Protein AF-A0A8X6MHC7-F1 (afdb_monomer_lite)

Sequence (74 aa):
EEQHLLESPYHTNCTDYEGLWKENNKTGPRSQEMCRERCTWNFFKSCDGCEKGFSMVEKPKQMCKISRFFSVYA

pLDDT: mean 76.21, std 16.44, range [36.56, 97.19]

Structure (mmCIF, N/CA/C/O backbone):
data_AF-A0A8X6MHC7-F1
#
_entry.id   AF-A0A8X6MHC7-F1
#
loop_
_atom_site.group_PDB
_atom_site.id
_atom_site.type_symbol
_atom_site.label_atom_id
_atom_site.label_alt_id
_atom_site.label_comp_id
_atom_site.label_asym_id
_atom_site.label_entity_id
_atom_site.label_seq_id
_atom_site.pdbx_PDB_ins_code
_atom_site.Cartn_x
_atom_site.Cartn_y
_atom_site.Cartn_z
_atom_site.occupancy
_atom_site.B_iso_or_equiv
_atom_site.auth_seq_id
_atom_site.auth_comp_id
_atom_site.auth_asym_id
_atom_site.auth_atom_id
_atom_site.pdbx_PDB_model_num
ATOM 1 N N . GLU A 1 1 ? -37.401 17.313 1.533 1.00 58.38 1 GLU A N 1
ATOM 2 C CA . GLU A 1 1 ? -37.150 15.863 1.597 1.00 58.38 1 GLU A CA 1
ATOM 3 C C . GLU A 1 1 ? -36.651 15.559 2.997 1.00 58.38 1 GLU A C 1
ATOM 5 O O . GLU A 1 1 ? -35.750 16.251 3.458 1.00 58.38 1 GLU A O 1
ATOM 10 N N . GLU A 1 2 ? -37.319 14.660 3.713 1.00 61.41 2 GLU A N 1
ATOM 11 C CA . GLU A 1 2 ? -36.986 14.316 5.099 1.00 61.41 2 GLU A CA 1
ATOM 12 C C . GLU A 1 2 ? -36.012 13.130 5.071 1.00 61.41 2 GLU A C 1
ATOM 14 O O . GLU A 1 2 ? -36.319 12.084 4.499 1.00 61.41 2 GLU A O 1
ATOM 19 N N . GLN A 1 3 ? -34.793 13.315 5.586 1.00 64.25 3 GLN A N 1
ATOM 20 C CA . GLN A 1 3 ? -33.752 12.285 5.545 1.00 64.25 3 GLN A CA 1
ATOM 21 C C . GLN A 1 3 ? -34.010 11.234 6.630 1.00 64.25 3 GLN A C 1
ATOM 23 O O . GLN A 1 3 ? -33.733 11.460 7.806 1.00 64.25 3 GLN A O 1
ATOM 28 N N . HIS A 1 4 ? -34.510 10.064 6.231 1.00 74.12 4 HIS A N 1
ATOM 29 C CA . HIS A 1 4 ? -34.589 8.894 7.103 1.00 74.12 4 HIS A CA 1
ATOM 30 C C . HIS A 1 4 ? -33.190 8.286 7.273 1.00 74.12 4 HIS A C 1
ATOM 32 O O . HIS A 1 4 ? -32.657 7.657 6.358 1.00 74.12 4 HIS A O 1
ATOM 38 N N . LEU A 1 5 ? -32.578 8.497 8.440 1.00 78.69 5 LEU A N 1
ATOM 39 C CA . LEU A 1 5 ? -31.314 7.856 8.807 1.00 78.69 5 LEU A CA 1
ATOM 40 C C . LEU A 1 5 ? -31.544 6.364 9.093 1.00 78.69 5 LEU A C 1
ATOM 42 O O . LEU A 1 5 ? -32.566 5.987 9.664 1.00 78.69 5 LEU A O 1
ATOM 46 N N . LEU A 1 6 ? -30.583 5.517 8.716 1.00 81.06 6 LEU A N 1
ATOM 47 C CA . LEU A 1 6 ? -30.610 4.095 9.063 1.00 81.06 6 LEU A CA 1
ATOM 48 C C . LEU A 1 6 ? -30.363 3.910 10.566 1.00 81.06 6 LEU A C 1
ATOM 50 O O . LEU A 1 6 ? -29.490 4.564 11.144 1.00 81.06 6 LEU A O 1
ATOM 54 N N . GLU A 1 7 ? -31.106 2.993 11.188 1.00 84.69 7 GLU A N 1
ATOM 55 C CA . GLU A 1 7 ? -30.902 2.633 12.591 1.00 84.69 7 GLU A CA 1
ATOM 56 C C . GLU A 1 7 ? -29.518 1.994 12.797 1.00 84.69 7 GLU A C 1
ATOM 58 O O . GLU A 1 7 ? -29.033 1.212 11.977 1.00 84.69 7 GLU A O 1
ATOM 63 N N . SER A 1 8 ? -28.857 2.361 13.897 1.00 79.38 8 SER A N 1
ATOM 64 C CA . SER A 1 8 ? -27.532 1.843 14.242 1.00 79.38 8 SER A CA 1
ATOM 65 C C . SER A 1 8 ? -27.619 0.423 14.824 1.00 79.38 8 SER A C 1
ATOM 67 O O . SER A 1 8 ? -28.481 0.186 15.672 1.00 79.38 8 SER A O 1
ATOM 69 N N . PRO A 1 9 ? -26.697 -0.497 14.473 1.00 86.56 9 PRO A N 1
ATOM 70 C CA . PRO A 1 9 ? -25.613 -0.336 13.506 1.00 86.56 9 PRO A CA 1
ATOM 71 C C . PRO A 1 9 ? -26.104 -0.599 12.079 1.00 86.56 9 PRO A C 1
ATOM 73 O O . PRO A 1 9 ? -26.585 -1.685 11.757 1.00 86.56 9 PRO A O 1
ATOM 76 N N . TYR A 1 10 ? -25.922 0.377 11.194 1.00 82.06 10 TYR A N 1
ATOM 77 C CA . TYR A 1 10 ? -26.208 0.182 9.781 1.00 82.06 10 TYR A CA 1
ATOM 78 C C . TYR A 1 10 ? -25.047 -0.537 9.103 1.00 82.06 10 TYR A C 1
ATOM 80 O O . TYR A 1 10 ? -23.873 -0.352 9.439 1.00 82.06 10 TYR A O 1
ATOM 88 N N . HIS A 1 11 ? -25.381 -1.376 8.128 1.00 84.69 11 HIS A N 1
ATOM 89 C CA . HIS A 1 11 ? -24.373 -2.052 7.335 1.00 84.69 11 HIS A CA 1
ATOM 90 C C . HIS A 1 11 ? -23.522 -1.018 6.586 1.00 84.69 11 HIS A C 1
ATOM 92 O O . HIS A 1 11 ? -24.047 -0.171 5.862 1.00 84.69 11 HIS A O 1
ATOM 98 N N . THR A 1 12 ? -22.204 -1.102 6.754 1.00 86.06 12 THR A N 1
ATOM 99 C CA . THR A 1 12 ? -21.240 -0.325 5.973 1.00 86.06 12 THR A CA 1
ATOM 100 C C . THR A 1 12 ? -20.418 -1.278 5.122 1.00 86.06 12 THR A C 1
ATOM 102 O O . THR A 1 12 ? -20.062 -2.366 5.568 1.00 86.06 12 THR A O 1
ATOM 105 N N . ASN A 1 13 ? -20.091 -0.861 3.901 1.00 89.12 13 ASN A N 1
ATOM 106 C CA . ASN A 1 13 ? -19.158 -1.579 3.031 1.00 89.12 13 ASN A CA 1
ATOM 107 C C . ASN A 1 13 ? -17.744 -0.978 3.147 1.00 89.12 13 ASN A C 1
ATOM 109 O O . ASN A 1 13 ? -17.075 -0.698 2.152 1.00 89.12 13 ASN A O 1
ATOM 113 N N . CYS A 1 14 ? -17.332 -0.674 4.379 1.00 89.31 14 CYS A N 1
ATOM 114 C CA . CYS A 1 14 ? -16.016 -0.123 4.672 1.00 89.31 14 CYS A CA 1
ATOM 115 C C . CYS A 1 14 ? -15.002 -1.257 4.843 1.00 89.31 14 CYS A C 1
ATOM 117 O O . CYS A 1 14 ? -15.292 -2.288 5.445 1.00 89.31 14 CYS A O 1
ATOM 119 N N . THR A 1 15 ? -13.788 -1.053 4.341 1.00 92.94 15 THR A N 1
ATOM 120 C CA . THR A 1 15 ? -12.670 -1.976 4.558 1.00 92.94 15 THR A CA 1
ATOM 121 C C . THR A 1 15 ? -11.883 -1.561 5.799 1.00 92.94 15 THR A C 1
ATOM 123 O O . THR A 1 15 ? -11.484 -0.401 5.909 1.00 92.94 15 THR A O 1
ATOM 126 N N . ASP A 1 16 ? -11.606 -2.503 6.705 1.00 94.19 16 ASP A N 1
ATOM 127 C CA . ASP A 1 16 ? -10.693 -2.278 7.832 1.00 94.19 16 ASP A CA 1
ATOM 128 C C . ASP A 1 16 ? -9.228 -2.364 7.372 1.00 94.19 16 ASP A C 1
ATOM 130 O O . ASP A 1 16 ? -8.565 -3.398 7.469 1.00 94.19 16 ASP A O 1
ATOM 134 N N . TYR A 1 17 ? -8.717 -1.255 6.836 1.00 94.00 17 TYR A N 1
ATOM 135 C CA . TYR A 1 17 ? -7.326 -1.166 6.392 1.00 94.00 17 TYR A CA 1
ATOM 136 C C . TYR A 1 17 ? -6.316 -1.332 7.539 1.00 94.00 17 TYR A C 1
ATOM 138 O O . TYR A 1 17 ? -5.221 -1.841 7.308 1.00 94.00 17 TYR A O 1
ATOM 146 N N . GLU A 1 18 ? -6.655 -0.934 8.769 1.00 94.44 18 GLU A N 1
ATOM 147 C CA . GLU A 1 18 ? -5.762 -1.070 9.927 1.00 94.44 18 GLU A CA 1
ATOM 148 C C . GLU A 1 18 ? -5.610 -2.530 10.353 1.00 94.44 18 GLU A C 1
ATOM 150 O O . GLU A 1 18 ? -4.489 -2.980 10.609 1.00 94.44 18 GLU A O 1
ATOM 155 N N . GLY A 1 19 ? -6.723 -3.266 10.419 1.00 96.25 19 GLY A N 1
ATOM 156 C CA . GLY A 1 19 ? -6.734 -4.703 10.682 1.00 96.25 19 GLY A CA 1
ATOM 157 C C . GLY A 1 19 ? -5.921 -5.460 9.637 1.00 96.25 19 GLY A C 1
ATOM 158 O O . GLY A 1 19 ? -4.935 -6.117 9.978 1.00 96.25 19 GLY A O 1
ATOM 159 N N . LEU A 1 20 ? -6.238 -5.250 8.355 1.00 95.06 20 LEU A N 1
ATOM 160 C CA . LEU A 1 20 ? -5.527 -5.888 7.243 1.00 95.06 20 LEU A CA 1
ATOM 161 C C . LEU A 1 20 ? -4.029 -5.562 7.232 1.00 95.06 20 LEU A C 1
ATOM 163 O O . LEU A 1 20 ? -3.209 -6.430 6.934 1.00 95.06 20 LEU A O 1
ATOM 167 N N . TRP A 1 21 ? -3.639 -4.326 7.550 1.00 94.06 21 TRP A N 1
ATOM 168 C CA . TRP A 1 21 ? -2.230 -3.936 7.617 1.00 94.06 21 TRP A CA 1
ATOM 169 C C . TRP A 1 21 ? -1.494 -4.663 8.748 1.00 94.06 21 TRP A C 1
ATOM 171 O O . TRP A 1 21 ? -0.381 -5.151 8.545 1.00 94.06 21 TRP A O 1
ATOM 181 N N . LYS A 1 22 ? -2.113 -4.785 9.930 1.00 96.25 22 LYS A N 1
ATOM 182 C CA . LYS A 1 22 ? -1.537 -5.527 11.063 1.00 96.25 22 LYS A CA 1
ATOM 183 C C . LYS A 1 22 ? -1.386 -7.014 10.746 1.00 96.25 22 LYS A C 1
ATOM 185 O O . LYS A 1 22 ? -0.327 -7.569 11.026 1.00 96.25 22 LYS A O 1
ATOM 190 N N . GLU A 1 23 ? -2.399 -7.624 10.134 1.00 97.19 23 GLU A N 1
ATOM 191 C CA . GLU A 1 23 ? -2.388 -9.035 9.723 1.00 97.19 23 GLU A CA 1
ATOM 192 C C . GLU A 1 23 ? -1.323 -9.315 8.654 1.00 97.19 23 GLU A C 1
ATOM 194 O O . GLU A 1 23 ? -0.625 -10.326 8.713 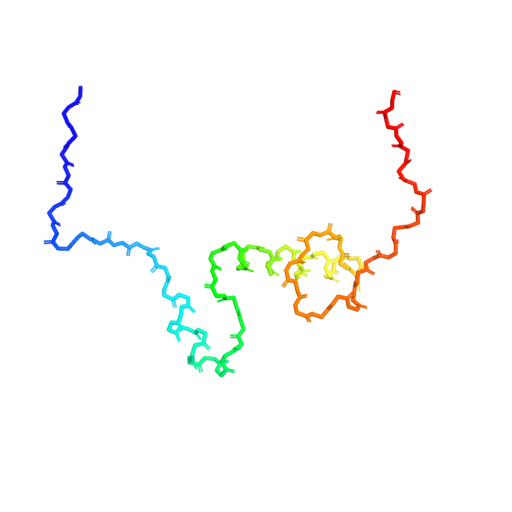1.00 97.19 23 GLU A O 1
ATOM 199 N N . ASN A 1 24 ? -1.110 -8.378 7.728 1.00 93.44 24 ASN A N 1
ATOM 200 C CA . ASN A 1 24 ? -0.103 -8.487 6.671 1.00 93.44 24 ASN A CA 1
ATOM 201 C C . ASN A 1 24 ? 1.297 -8.027 7.110 1.00 93.44 24 ASN A C 1
ATOM 203 O O . ASN A 1 24 ? 2.033 -7.425 6.325 1.00 93.44 24 ASN A O 1
ATOM 207 N N . ASN A 1 25 ? 1.697 -8.288 8.359 1.00 95.50 25 ASN A N 1
ATOM 208 C CA . ASN A 1 25 ? 3.017 -7.924 8.892 1.00 95.50 25 ASN A CA 1
ATOM 209 C C . ASN A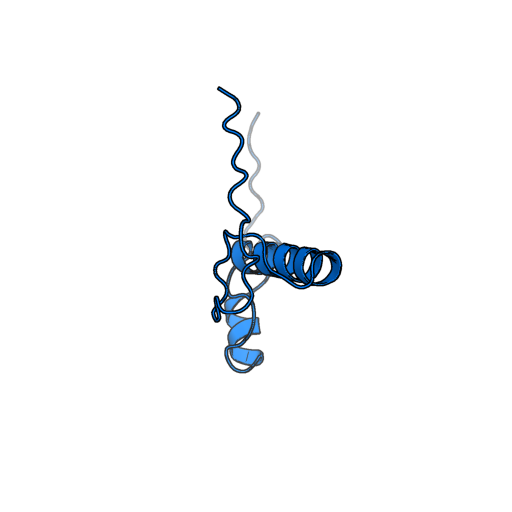 1 25 ? 3.376 -6.442 8.692 1.00 95.50 25 ASN A C 1
ATOM 211 O O . ASN A 1 25 ? 4.521 -6.107 8.384 1.00 95.50 25 ASN A O 1
ATOM 215 N N . LYS A 1 26 ? 2.398 -5.544 8.861 1.00 90.62 26 LYS A N 1
ATOM 216 C CA . LYS A 1 26 ? 2.565 -4.097 8.660 1.00 90.62 26 LYS A CA 1
ATOM 217 C C . LYS A 1 26 ? 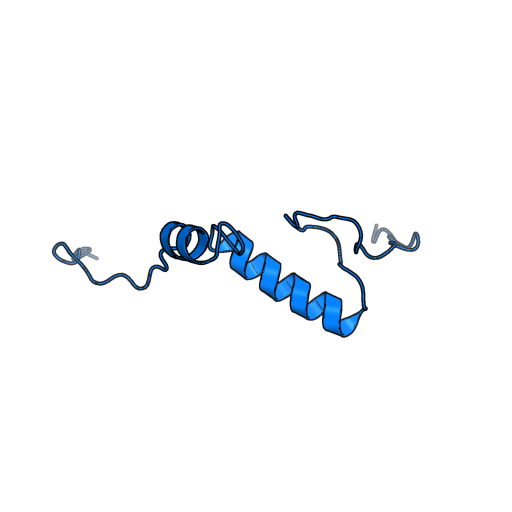2.996 -3.731 7.237 1.00 90.62 26 LYS A C 1
ATOM 219 O O . LYS A 1 26 ? 3.725 -2.762 7.030 1.00 90.62 26 LYS A O 1
ATOM 224 N N . THR A 1 27 ? 2.524 -4.485 6.247 1.00 89.00 27 THR A N 1
ATOM 225 C CA . THR A 1 27 ? 2.732 -4.196 4.825 1.00 89.00 27 THR A CA 1
ATOM 226 C C . THR A 1 27 ? 1.399 -4.002 4.111 1.00 89.00 27 THR A C 1
ATOM 228 O O . THR A 1 27 ? 0.384 -4.575 4.497 1.00 89.00 27 THR A O 1
ATOM 231 N N . GLY A 1 28 ? 1.387 -3.179 3.059 1.00 87.75 28 GLY A N 1
ATOM 232 C CA . GLY A 1 28 ? 0.172 -2.910 2.283 1.00 87.75 28 GLY A CA 1
ATOM 233 C C . GLY A 1 28 ? -0.440 -1.528 2.532 1.00 87.75 28 GLY A C 1
ATOM 234 O O . GLY A 1 28 ? 0.142 -0.720 3.256 1.00 87.75 28 GLY A O 1
ATOM 235 N N . PRO A 1 29 ? -1.572 -1.224 1.873 1.00 91.06 29 PRO A N 1
ATOM 236 C CA . PRO A 1 29 ? -2.251 0.055 2.012 1.00 91.06 29 PRO A CA 1
ATOM 237 C C . PRO A 1 29 ? -2.940 0.194 3.373 1.00 91.06 29 PRO A C 1
ATOM 239 O O . PRO A 1 29 ? -3.660 -0.704 3.799 1.00 91.06 29 PRO A O 1
ATOM 242 N N . ARG A 1 30 ? -2.757 1.351 4.015 1.00 91.56 30 ARG A N 1
ATOM 243 C CA . ARG A 1 30 ? -3.359 1.687 5.319 1.00 91.56 30 ARG A CA 1
ATOM 244 C C . ARG A 1 30 ? -4.554 2.646 5.214 1.00 91.56 30 ARG A C 1
ATOM 246 O O . ARG A 1 30 ? -5.154 3.015 6.214 1.00 91.56 30 ARG A O 1
ATOM 253 N N . SER A 1 31 ? -4.905 3.052 3.996 1.00 91.62 31 SER A N 1
ATOM 254 C CA . SER A 1 31 ? -6.083 3.869 3.701 1.00 91.62 31 SER A CA 1
ATOM 255 C C . SER A 1 31 ? -6.635 3.539 2.316 1.00 91.62 31 SER A C 1
ATOM 257 O O . SER A 1 31 ? -5.969 2.887 1.497 1.00 91.62 31 SER A O 1
ATOM 259 N N . GLN A 1 32 ? -7.840 4.030 2.032 1.00 92.44 32 GLN A N 1
ATOM 260 C CA . GLN A 1 32 ? -8.463 3.875 0.722 1.00 92.44 32 GLN A CA 1
ATOM 261 C C . GLN A 1 32 ? -7.656 4.576 -0.379 1.00 92.44 32 GLN A C 1
ATOM 263 O O . GLN A 1 32 ? -7.472 4.022 -1.463 1.00 92.44 32 GLN A O 1
ATOM 268 N N . GLU A 1 33 ? -7.124 5.762 -0.098 1.00 90.06 33 GLU A N 1
ATOM 269 C CA . GLU A 1 33 ? -6.295 6.549 -1.013 1.00 90.06 33 GLU A CA 1
ATOM 270 C C . GLU A 1 33 ? -5.001 5.804 -1.326 1.00 90.06 33 GLU A C 1
ATOM 272 O O . GLU A 1 33 ? -4.646 5.651 -2.490 1.00 90.06 33 GLU A O 1
ATOM 277 N N . MET A 1 34 ? -4.342 5.235 -0.311 1.00 88.88 34 MET A N 1
ATOM 278 C CA . MET A 1 34 ? -3.136 4.433 -0.519 1.00 88.88 34 MET A CA 1
ATOM 279 C C . MET A 1 34 ? -3.419 3.172 -1.351 1.00 88.88 34 MET A C 1
ATOM 281 O O . MET A 1 34 ? -2.572 2.750 -2.140 1.00 88.88 34 MET A O 1
ATOM 285 N N . CYS A 1 35 ? -4.606 2.574 -1.208 1.00 90.25 35 CYS A N 1
ATOM 286 C CA . CYS A 1 35 ? -5.031 1.458 -2.049 1.00 90.25 35 CYS A CA 1
ATOM 287 C C . CYS A 1 35 ? -5.189 1.887 -3.518 1.00 90.25 35 CYS A C 1
ATOM 289 O O . CYS A 1 35 ? -4.630 1.243 -4.407 1.00 90.25 35 CYS A O 1
ATOM 291 N N . ARG A 1 36 ? -5.879 3.010 -3.773 1.00 90.00 36 ARG A N 1
ATOM 292 C CA . ARG A 1 36 ? -6.049 3.572 -5.126 1.00 90.00 36 ARG A CA 1
ATOM 293 C C . ARG A 1 36 ? -4.703 3.904 -5.767 1.00 90.00 36 ARG A C 1
ATOM 295 O O . ARG A 1 36 ? -4.449 3.473 -6.888 1.00 90.00 36 ARG A O 1
ATOM 302 N N . GLU A 1 37 ? -3.820 4.571 -5.030 1.00 85.62 37 GLU A N 1
ATOM 303 C CA . GLU A 1 37 ? -2.466 4.896 -5.487 1.00 85.62 37 GLU A CA 1
ATOM 304 C C . GLU A 1 37 ? -1.657 3.642 -5.830 1.00 85.62 37 GLU A C 1
ATOM 306 O O . GLU A 1 37 ? -1.018 3.578 -6.877 1.00 85.62 37 GLU A O 1
ATOM 311 N N . ARG A 1 38 ? -1.727 2.592 -5.001 1.00 85.88 38 ARG A N 1
ATOM 312 C CA . ARG A 1 38 ? -1.051 1.317 -5.288 1.00 85.88 38 ARG A CA 1
ATOM 313 C C . ARG A 1 38 ? -1.573 0.655 -6.567 1.00 85.88 38 ARG A C 1
ATOM 315 O O . ARG A 1 38 ? -0.781 0.077 -7.312 1.00 85.88 38 ARG A O 1
ATOM 322 N N . CYS A 1 39 ? -2.875 0.720 -6.836 1.00 86.69 39 CYS A N 1
ATOM 323 C CA . CYS A 1 39 ? -3.444 0.212 -8.086 1.00 86.69 39 CYS A CA 1
ATOM 324 C C . CYS A 1 39 ? -2.918 0.988 -9.298 1.00 86.69 39 CYS A C 1
ATOM 326 O O . CYS A 1 39 ? -2.434 0.377 -10.252 1.00 86.69 39 CYS A O 1
ATOM 328 N N . THR A 1 40 ? -2.942 2.319 -9.228 1.00 84.19 40 THR A N 1
ATOM 329 C CA . THR A 1 40 ? -2.385 3.205 -10.259 1.00 84.19 40 THR A CA 1
ATOM 330 C C . THR A 1 40 ? -0.900 2.921 -10.492 1.00 84.19 40 THR A C 1
ATOM 332 O O . THR A 1 40 ? -0.454 2.800 -11.634 1.00 84.19 40 THR A O 1
ATOM 335 N N . TRP A 1 41 ? -0.141 2.722 -9.413 1.00 79.31 41 TRP A N 1
ATOM 336 C CA . TRP A 1 41 ? 1.271 2.359 -9.465 1.00 79.31 41 TRP A CA 1
ATOM 337 C C . TRP A 1 41 ? 1.515 1.041 -10.197 1.00 79.31 41 TRP A C 1
ATOM 339 O O . TRP A 1 41 ? 2.332 0.995 -11.113 1.00 79.31 41 TRP A O 1
ATOM 349 N N . ASN A 1 42 ? 0.798 -0.024 -9.825 1.00 83.88 42 ASN A N 1
ATOM 350 C CA . ASN A 1 42 ? 0.925 -1.332 -10.473 1.00 83.88 42 ASN A CA 1
ATOM 351 C C . ASN A 1 42 ? 0.628 -1.240 -11.974 1.00 83.88 42 ASN A C 1
ATOM 353 O O . ASN A 1 42 ? 1.346 -1.834 -12.778 1.00 83.88 42 ASN A O 1
ATOM 357 N N . PHE A 1 43 ? -0.397 -0.467 -12.343 1.00 84.44 43 PHE A N 1
ATOM 358 C CA . PHE A 1 43 ? -0.764 -0.238 -13.734 1.00 84.44 43 PHE A CA 1
ATOM 359 C C . PHE A 1 43 ? 0.373 0.441 -14.507 1.00 84.44 43 PHE A C 1
ATOM 361 O O . PHE A 1 43 ? 0.904 -0.149 -15.447 1.00 84.44 43 PHE A O 1
ATOM 368 N N . PHE A 1 44 ? 0.832 1.622 -14.077 1.00 78.56 44 PHE A N 1
ATOM 369 C CA . PHE A 1 44 ? 1.899 2.337 -14.790 1.00 78.56 44 PHE A CA 1
ATOM 370 C C . PHE A 1 44 ? 3.226 1.589 -14.781 1.00 78.56 44 PHE A C 1
ATOM 372 O O . PHE A 1 44 ? 3.914 1.557 -15.797 1.00 78.56 44 PHE A O 1
ATOM 379 N N . LYS A 1 45 ? 3.557 0.906 -13.684 1.00 78.75 45 LYS A N 1
ATOM 380 C CA . LYS A 1 45 ? 4.730 0.037 -13.633 1.00 78.75 45 LYS A CA 1
ATOM 381 C C . LYS A 1 45 ? 4.659 -1.080 -14.673 1.00 78.75 45 LYS A C 1
ATOM 383 O O . LYS A 1 45 ? 5.682 -1.398 -15.271 1.00 78.75 45 LYS A O 1
ATOM 388 N N . SER A 1 46 ? 3.482 -1.670 -14.892 1.00 84.12 46 SER A N 1
ATOM 389 C CA . SER A 1 46 ? 3.300 -2.690 -15.930 1.00 84.12 46 SER A CA 1
ATOM 390 C C . SER A 1 46 ? 3.388 -2.120 -17.352 1.00 84.12 46 SER A C 1
ATOM 392 O O . SER A 1 46 ? 3.862 -2.818 -18.243 1.00 84.12 46 SER A O 1
ATOM 394 N N . CYS A 1 47 ? 2.989 -0.860 -17.560 1.00 82.44 47 CYS A N 1
ATOM 395 C CA . CYS A 1 47 ? 3.017 -0.203 -18.870 1.00 82.44 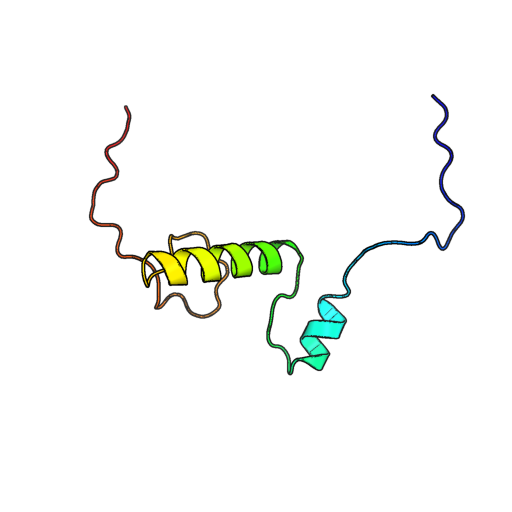47 CYS A CA 1
ATOM 396 C C . CYS A 1 47 ? 4.397 0.366 -19.239 1.00 82.44 47 CYS A C 1
ATOM 398 O O . CYS A 1 47 ? 4.899 0.104 -20.326 1.00 82.44 47 CYS A O 1
ATOM 400 N N . ASP A 1 48 ? 4.996 1.158 -18.347 1.00 78.06 48 ASP A N 1
ATOM 401 C CA . ASP A 1 48 ? 6.185 1.974 -18.623 1.00 78.06 48 ASP A CA 1
ATOM 402 C C . ASP A 1 48 ? 7.464 1.398 -17.980 1.00 78.06 48 ASP A C 1
ATOM 404 O O . ASP A 1 48 ? 8.565 1.898 -18.212 1.00 78.06 48 ASP A O 1
ATOM 408 N N . GLY A 1 49 ? 7.342 0.382 -17.114 1.00 77.88 49 GLY A N 1
ATOM 409 C CA . GLY A 1 49 ? 8.455 -0.138 -16.308 1.00 77.88 49 GLY A CA 1
ATOM 410 C C . GLY A 1 49 ? 8.923 0.815 -15.198 1.00 77.88 49 GLY A C 1
ATOM 411 O O . GLY A 1 49 ? 9.844 0.484 -14.448 1.00 77.88 49 GLY A O 1
ATOM 412 N N . CYS A 1 50 ? 8.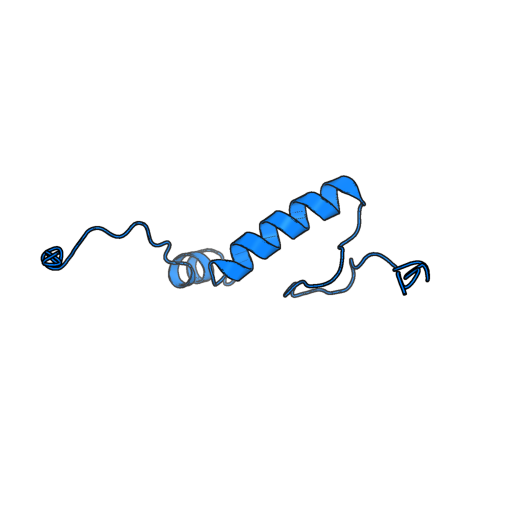297 1.987 -15.079 1.00 73.25 50 CYS A N 1
ATOM 413 C CA . CYS A 1 50 ? 8.613 3.029 -14.114 1.00 73.25 50 CYS A CA 1
ATOM 414 C C . CYS A 1 50 ? 7.344 3.749 -13.638 1.00 73.25 50 CYS A C 1
ATOM 416 O O . CYS A 1 50 ? 6.255 3.596 -14.184 1.00 73.25 50 CYS A O 1
ATOM 418 N N . GLU A 1 51 ? 7.489 4.535 -12.581 1.00 70.38 51 GLU A N 1
ATOM 419 C CA . GLU A 1 51 ? 6.400 5.191 -11.871 1.00 70.38 51 GLU A CA 1
ATOM 420 C C . GLU A 1 51 ? 6.266 6.672 -12.254 1.00 70.38 51 GLU A C 1
ATOM 422 O O . GLU A 1 51 ? 7.209 7.455 -12.112 1.00 70.38 51 GLU A O 1
ATOM 427 N N . LYS A 1 52 ? 5.083 7.085 -12.719 1.00 68.38 52 LYS A N 1
ATOM 428 C CA . LYS A 1 52 ? 4.763 8.496 -12.984 1.00 68.38 52 LYS A CA 1
ATOM 429 C C . LYS A 1 52 ? 4.421 9.183 -11.656 1.00 68.38 52 LYS A C 1
ATOM 431 O O . LYS A 1 52 ? 3.603 8.692 -10.887 1.00 68.38 52 LYS A O 1
ATOM 436 N N . GLY A 1 53 ? 5.137 10.262 -11.345 1.00 64.62 53 GLY A N 1
ATOM 437 C CA . GLY A 1 53 ? 5.238 10.779 -9.981 1.00 64.62 53 GLY A CA 1
ATOM 438 C C . GLY A 1 53 ? 3.987 11.485 -9.472 1.00 64.62 53 GLY A C 1
ATOM 439 O O . GLY A 1 53 ? 3.679 12.547 -9.987 1.00 64.62 53 GLY A O 1
ATOM 440 N N . PHE A 1 54 ? 3.363 10.905 -8.438 1.00 58.34 54 PHE A N 1
ATOM 441 C CA . PHE A 1 54 ? 2.678 11.535 -7.286 1.00 58.34 54 PHE A CA 1
ATOM 442 C C . PHE A 1 54 ? 2.429 10.497 -6.177 1.00 58.34 54 PHE A C 1
ATOM 444 O O . PHE A 1 54 ? 1.407 10.511 -5.500 1.00 58.34 54 PHE A O 1
ATOM 451 N N . SER A 1 55 ? 3.332 9.538 -5.999 1.00 59.78 55 SER A N 1
ATOM 452 C CA . SER A 1 55 ? 3.019 8.402 -5.148 1.00 59.78 55 SER A CA 1
ATOM 453 C C . SER A 1 55 ? 3.483 8.587 -3.710 1.00 59.78 55 SER A C 1
ATOM 455 O O . SER A 1 55 ? 4.546 9.137 -3.420 1.00 59.78 55 SER A O 1
ATOM 457 N N . MET A 1 56 ? 2.700 8.029 -2.792 1.00 60.06 56 MET A N 1
ATOM 458 C CA . MET A 1 56 ? 3.097 7.820 -1.398 1.00 60.06 56 MET A CA 1
ATOM 459 C C . MET A 1 56 ? 3.969 6.558 -1.240 1.00 60.06 56 MET A C 1
ATOM 461 O O . MET A 1 56 ? 3.965 5.929 -0.182 1.00 60.06 56 MET A O 1
ATOM 465 N N . VAL A 1 57 ? 4.652 6.109 -2.302 1.00 59.62 57 VAL A N 1
ATOM 466 C CA . VAL A 1 57 ? 5.377 4.833 -2.295 1.00 59.62 57 VAL A CA 1
ATOM 467 C C . VAL A 1 57 ? 6.576 4.917 -1.356 1.00 59.62 57 VAL A C 1
ATOM 469 O O . VAL A 1 57 ? 7.434 5.787 -1.479 1.00 59.62 57 VAL A O 1
ATOM 472 N N . GLU A 1 58 ? 6.675 3.942 -0.447 1.00 56.38 58 GLU A N 1
ATOM 473 C CA . GLU A 1 58 ? 7.743 3.833 0.563 1.00 56.38 58 GLU A CA 1
ATOM 474 C C . GLU A 1 58 ? 9.168 3.815 -0.027 1.00 56.38 58 GLU A C 1
ATOM 476 O O . GLU A 1 58 ? 10.147 3.992 0.696 1.00 56.38 58 GLU A O 1
ATOM 481 N N . LYS A 1 59 ? 9.321 3.562 -1.335 1.00 58.31 59 LYS A N 1
ATOM 482 C CA . LYS A 1 59 ? 10.613 3.450 -2.027 1.00 58.31 59 LYS A CA 1
ATOM 483 C C . LYS A 1 59 ? 10.607 4.218 -3.362 1.00 58.31 59 LYS A C 1
ATOM 485 O O . LYS A 1 59 ? 10.379 3.599 -4.399 1.00 58.31 59 LYS A O 1
ATOM 490 N N . PRO A 1 60 ? 10.988 5.509 -3.387 1.00 59.66 60 PRO A N 1
ATOM 491 C CA . PRO A 1 60 ? 10.939 6.379 -4.577 1.00 59.66 60 PRO A CA 1
ATOM 492 C C . PRO A 1 60 ? 11.954 6.027 -5.688 1.00 59.66 60 PRO A C 1
ATOM 494 O O . PRO A 1 60 ? 12.166 6.789 -6.626 1.00 59.66 60 PRO A O 1
ATOM 497 N N . LYS A 1 61 ? 12.625 4.870 -5.615 1.00 58.97 61 LYS A N 1
ATOM 498 C CA . LYS A 1 61 ? 13.704 4.481 -6.541 1.00 58.97 61 LYS A CA 1
ATOM 499 C C . LYS A 1 61 ? 13.214 4.048 -7.932 1.00 58.97 61 LYS A C 1
ATOM 501 O O . LYS A 1 61 ? 14.051 3.754 -8.777 1.00 58.97 61 LYS A O 1
ATOM 506 N N . GLN A 1 62 ? 11.900 3.970 -8.165 1.00 64.19 62 GLN A N 1
ATOM 507 C CA . GLN A 1 62 ? 11.311 3.483 -9.424 1.00 64.19 62 GLN A CA 1
ATOM 508 C C . GLN A 1 62 ? 10.612 4.576 -10.241 1.00 64.19 62 GLN A C 1
ATOM 510 O O . GLN A 1 62 ? 9.913 4.260 -11.198 1.00 64.19 62 GLN A O 1
ATOM 515 N N . MET A 1 63 ? 10.816 5.853 -9.909 1.00 68.81 63 MET A N 1
ATOM 516 C CA . MET A 1 63 ? 10.207 6.959 -10.649 1.00 68.81 63 MET A CA 1
ATOM 517 C C . MET A 1 63 ? 10.732 7.042 -12.087 1.00 68.81 63 MET A C 1
ATOM 519 O O . MET A 1 63 ? 11.937 6.943 -12.337 1.00 68.81 63 MET A O 1
ATOM 523 N N . CYS A 1 64 ? 9.826 7.265 -13.038 1.00 71.19 64 CYS A N 1
ATOM 524 C CA . CYS A 1 64 ? 10.180 7.584 -14.410 1.00 71.19 64 CYS A CA 1
ATOM 525 C C . CYS A 1 64 ? 11.030 8.853 -14.431 1.00 71.19 64 CYS A C 1
ATOM 527 O O . CYS A 1 64 ? 10.657 9.879 -13.855 1.00 71.19 64 CYS A O 1
ATOM 529 N N . LYS A 1 65 ? 12.160 8.812 -15.144 1.00 70.81 65 LYS A N 1
ATOM 530 C CA . LYS A 1 65 ? 12.883 10.038 -15.477 1.00 70.81 65 LYS A CA 1
ATOM 531 C C . LYS A 1 65 ? 11.981 10.846 -16.398 1.00 70.81 65 LYS A C 1
ATOM 533 O O . LYS A 1 65 ? 11.755 10.448 -17.537 1.00 70.81 65 LYS A O 1
ATOM 538 N N . ILE A 1 66 ? 11.476 11.973 -15.913 1.00 63.28 66 ILE A N 1
ATOM 539 C CA . ILE A 1 66 ? 10.826 12.956 -16.773 1.00 63.28 66 ILE A CA 1
ATOM 540 C C . ILE A 1 66 ? 11.937 13.495 -17.680 1.00 63.28 66 ILE A C 1
ATOM 542 O O . ILE A 1 66 ? 12.720 14.353 -17.273 1.00 63.28 66 ILE A O 1
ATOM 546 N N . SER A 1 67 ? 12.074 12.959 -18.897 1.00 54.19 67 SER A N 1
ATOM 547 C CA . SER A 1 67 ? 12.817 13.669 -19.934 1.00 54.19 67 SER A CA 1
ATOM 548 C C . SER A 1 67 ? 12.135 15.021 -20.079 1.00 54.19 67 SER A C 1
ATOM 550 O O . SER A 1 67 ? 10.925 15.062 -20.278 1.00 54.19 67 SER A O 1
ATOM 552 N N . ARG A 1 68 ? 12.906 16.091 -19.895 1.00 49.50 68 ARG A N 1
ATOM 553 C CA . ARG A 1 68 ? 12.549 17.515 -19.871 1.00 49.50 68 ARG A CA 1
ATOM 554 C C . ARG A 1 68 ? 11.658 17.946 -21.056 1.00 49.50 68 ARG A C 1
ATOM 556 O O . ARG A 1 68 ? 12.109 18.645 -21.947 1.00 49.50 68 ARG A O 1
ATOM 563 N N . PHE A 1 69 ? 10.400 17.526 -21.048 1.00 45.41 69 PHE A N 1
ATOM 564 C CA . PHE A 1 69 ? 9.344 17.871 -21.996 1.00 45.41 69 PHE A CA 1
ATOM 565 C C . PHE A 1 69 ? 8.043 18.098 -21.220 1.00 45.41 69 PHE A C 1
ATOM 567 O O . PHE A 1 69 ? 6.979 17.599 -21.565 1.00 45.41 69 PHE A O 1
ATOM 574 N N . PHE A 1 70 ? 8.115 18.929 -20.180 1.00 43.28 70 PHE A N 1
ATOM 575 C CA . PHE A 1 70 ? 7.027 19.876 -19.992 1.00 43.28 70 PHE A CA 1
ATOM 576 C C . PHE A 1 70 ? 7.162 20.890 -21.133 1.00 43.28 70 PHE A C 1
ATOM 578 O O . PHE A 1 70 ? 7.792 21.933 -20.972 1.00 43.28 70 PHE A O 1
ATOM 585 N N . SER A 1 71 ? 6.616 20.560 -22.309 1.00 37.12 71 SER A N 1
ATOM 586 C CA . SER A 1 71 ? 6.057 21.631 -23.126 1.00 37.12 71 SER A CA 1
ATOM 587 C C . SER A 1 71 ? 4.932 22.198 -22.286 1.00 37.12 71 SER A C 1
ATOM 589 O O . SER A 1 71 ? 3.875 21.593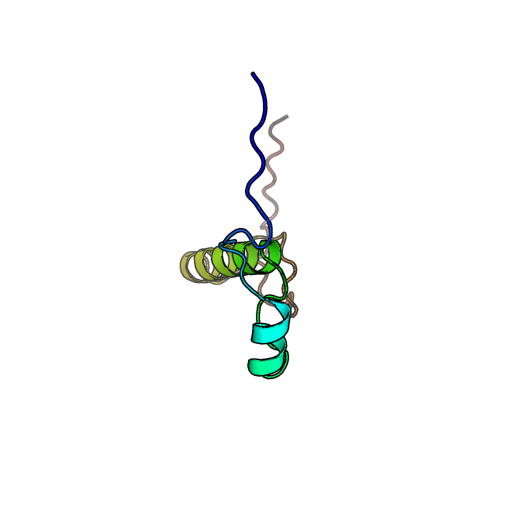 -22.122 1.00 37.12 71 SER A O 1
ATOM 591 N N . VAL A 1 72 ? 5.260 23.312 -21.646 1.00 41.91 72 VAL A N 1
ATOM 592 C CA . VAL A 1 72 ? 4.310 24.289 -21.158 1.00 41.91 72 VAL A CA 1
ATOM 593 C C . VAL A 1 72 ? 3.347 24.528 -22.319 1.00 41.91 72 VAL A C 1
ATOM 595 O O . VAL A 1 72 ? 3.739 25.103 -23.330 1.00 41.91 72 VAL A O 1
ATOM 598 N N . TYR A 1 73 ? 2.116 24.033 -22.212 1.00 39.66 73 TYR A N 1
ATOM 599 C CA . TYR A 1 73 ? 1.021 24.676 -22.922 1.00 39.66 73 TYR A CA 1
ATOM 600 C C . TYR A 1 73 ? 0.815 26.011 -22.201 1.00 39.66 73 TYR A C 1
ATOM 602 O O . TYR A 1 73 ? 0.160 26.068 -21.160 1.00 39.66 73 TYR A O 1
ATOM 610 N N . ALA A 1 74 ? 1.518 27.027 -22.702 1.00 36.56 74 ALA A N 1
ATOM 611 C CA . ALA A 1 74 ? 1.221 28.440 -22.527 1.00 36.56 74 ALA A CA 1
ATOM 612 C C . ALA A 1 74 ? 0.552 28.923 -23.813 1.00 36.56 74 ALA A C 1
ATOM 614 O O . ALA A 1 74 ? 0.977 28.449 -24.895 1.00 36.56 74 ALA A O 1
#

Organism: Nephila pilipes (NCBI:txid299642)

Foldseek 3Di:
DDDDDDPPPDDDPDDCLVVVCVVVVNDDDSDPVLNVLVVQQVVVCVVPVAGDDDHPDPDNPRHDDPPPPPPPPD

Secondary structure (DSSP, 8-state):
----PPPSSPP-----HHHHHHHTTT-S-SSHHHHHHHHHHHHHHHHHSSB-S----S-GGGB----S------

Radius of gyration: 19.01 Å; chains: 1; bounding box: 51×38×37 Å